Protein AF-A0A9E5VNQ8-F1 (afdb_monomer_lite)

Sequence (161 aa):
MEKELISRLNAPLKDQRLEALKSLKKLVDKGNIVLPPPKGFTNNHVHTKYSFSPYSPAMAVWMAVKSGLSTVGIVDHDAINGAEEFIEAGRVMGVPTTIGFEVRTDWSGTALKGRRINNPDQITNAYICAHGLPHTQIAAADAYLKRIRAAREKRNRAMTD

Secondary structure (DSSP, 8-state):
-HHHHHHHTT-SSHHHHHHHHHHHHHHHHTTSS-PPPP-S-EEEEE--TTTT-S--HHHHHHHHHHTT-SEEEEEEET--TTHHHHHHHHHHHT--EEEEEEEEEE-TTSTTTT---S-SS-SSEEEEEEES--GGGHHHHHHHHHHHHHHHHHHHHHTT-

pLDDT: mean 96.93, std 2.41, range [80.94, 98.88]

Foldseek 3Di:
DLVVLLVQCLPPDLVSNLVSLLVVLVCVVVVVDPADAAPAAAAQEDEAPQADDSGQLLSQLVVCRNVNHQEYHYAHELDQVRVVSNCSSCVSNVHHYKYWYKYKDAQCVDPQNPHDDPDPPDGRIDIDIDIRDPPVCSVVSRVVSVVVVVVVVVVVVVVVD

Structure (mmCIF, N/CA/C/O backbone):
data_AF-A0A9E5VNQ8-F1
#
_entry.id   AF-A0A9E5VNQ8-F1
#
loop_
_atom_site.group_PDB
_atom_site.id
_atom_site.type_symbol
_atom_site.label_atom_id
_atom_site.label_alt_id
_atom_site.label_comp_id
_atom_site.label_asym_id
_atom_site.label_entity_id
_atom_site.label_seq_id
_atom_site.pdbx_PDB_ins_code
_atom_site.Cartn_x
_atom_site.Cartn_y
_atom_site.Cartn_z
_atom_site.occupancy
_atom_site.B_iso_or_equiv
_atom_site.auth_seq_id
_atom_site.auth_comp_id
_atom_site.auth_asym_id
_atom_site.auth_atom_id
_atom_site.pdbx_PDB_model_num
ATOM 1 N N . MET A 1 1 ? -2.831 -4.168 26.724 1.00 84.44 1 MET A N 1
ATOM 2 C CA . MET A 1 1 ? -3.926 -4.309 25.743 1.00 84.44 1 MET A CA 1
ATOM 3 C C . MET A 1 1 ? -3.687 -3.485 24.475 1.00 84.44 1 MET A C 1
ATOM 5 O O . MET A 1 1 ? -3.438 -4.095 23.451 1.00 84.44 1 MET A O 1
ATOM 9 N N . GLU A 1 2 ? -3.674 -2.143 24.496 1.00 92.31 2 GLU A N 1
ATOM 10 C CA . GLU A 1 2 ? -3.474 -1.341 23.261 1.00 92.31 2 GLU A CA 1
ATOM 11 C C . GLU A 1 2 ? -2.154 -1.653 22.531 1.00 92.31 2 GLU A C 1
ATOM 13 O O . GLU A 1 2 ? -2.173 -1.993 21.353 1.00 92.31 2 GLU A O 1
ATOM 18 N N . LYS A 1 3 ? -1.010 -1.604 23.231 1.00 94.38 3 LYS A N 1
ATOM 19 C CA . LYS A 1 3 ? 0.312 -1.886 22.633 1.00 94.38 3 LYS A CA 1
ATOM 20 C C . LYS A 1 3 ? 0.386 -3.259 21.953 1.00 94.38 3 LYS A C 1
ATOM 22 O O . LYS A 1 3 ? 1.021 -3.402 20.914 1.00 94.38 3 LYS A O 1
ATOM 27 N N . GLU A 1 4 ? -0.279 -4.253 22.532 1.00 96.75 4 GLU A N 1
ATOM 28 C CA . GLU A 1 4 ? -0.352 -5.610 21.990 1.00 96.75 4 GLU A CA 1
ATOM 29 C C . GLU A 1 4 ? -1.195 -5.653 20.710 1.00 96.75 4 GLU A C 1
ATOM 31 O O . GLU A 1 4 ? -0.766 -6.218 19.706 1.00 96.75 4 GLU A O 1
ATOM 36 N N . LEU A 1 5 ? -2.357 -4.991 20.705 1.00 97.94 5 LEU A N 1
ATOM 37 C CA . LEU A 1 5 ? -3.189 -4.862 19.507 1.00 97.94 5 LEU A CA 1
ATOM 38 C C . LEU A 1 5 ? -2.448 -4.133 18.380 1.00 97.94 5 LEU A C 1
ATOM 40 O O . LEU A 1 5 ? -2.490 -4.588 17.241 1.00 97.94 5 LEU A O 1
ATOM 44 N N . ILE A 1 6 ? -1.716 -3.059 18.695 1.00 98.06 6 ILE A N 1
ATOM 45 C CA . ILE A 1 6 ? -0.888 -2.338 17.716 1.00 98.06 6 ILE A CA 1
ATOM 46 C C . ILE A 1 6 ? 0.200 -3.255 17.149 1.00 98.06 6 ILE A C 1
ATOM 48 O O . ILE A 1 6 ? 0.377 -3.308 15.938 1.00 98.06 6 ILE A O 1
ATOM 52 N N . SER A 1 7 ? 0.901 -4.023 17.989 1.00 97.81 7 SER A N 1
ATOM 53 C CA . SER A 1 7 ? 1.903 -4.989 17.514 1.00 97.81 7 SER A CA 1
ATOM 54 C C . SER A 1 7 ? 1.293 -6.021 16.554 1.00 97.81 7 SER A C 1
ATOM 56 O O . SER A 1 7 ? 1.861 -6.313 15.498 1.00 97.81 7 SER A O 1
ATOM 58 N N . ARG A 1 8 ? 0.080 -6.502 16.854 1.00 98.38 8 ARG A N 1
ATOM 59 C CA . ARG A 1 8 ? -0.658 -7.449 16.006 1.00 98.38 8 ARG A CA 1
ATOM 60 C C . ARG A 1 8 ? -1.119 -6.868 14.669 1.00 98.38 8 ARG A C 1
ATOM 62 O O . ARG A 1 8 ? -1.406 -7.649 13.763 1.00 98.38 8 ARG A O 1
ATOM 69 N N . LEU A 1 9 ? -1.112 -5.548 14.478 1.00 98.62 9 LEU A N 1
ATOM 70 C CA . LEU A 1 9 ? -1.319 -4.956 13.152 1.00 98.62 9 LEU A CA 1
ATOM 71 C C . LEU A 1 9 ? -0.221 -5.355 12.164 1.00 98.62 9 LEU A C 1
ATOM 73 O O . LEU A 1 9 ? -0.445 -5.271 10.966 1.00 98.62 9 LEU A O 1
ATOM 77 N N . ASN A 1 10 ? 0.933 -5.844 12.620 1.00 98.31 10 ASN A N 1
ATOM 78 C CA . ASN A 1 10 ? 1.989 -6.396 11.770 1.00 98.31 10 ASN A CA 1
ATOM 79 C C . ASN A 1 10 ? 2.060 -7.931 11.791 1.00 98.31 10 ASN A C 1
ATOM 81 O O . ASN A 1 10 ? 3.027 -8.505 11.291 1.00 98.31 10 ASN A O 1
ATOM 85 N N . ALA A 1 11 ? 1.029 -8.609 12.307 1.00 98.19 11 ALA A N 1
ATOM 86 C CA . ALA A 1 11 ? 0.975 -10.067 12.335 1.00 98.19 11 ALA A CA 1
ATOM 87 C C . ALA A 1 11 ? 1.144 -10.691 10.928 1.00 98.19 11 ALA A C 1
ATOM 89 O O . ALA A 1 11 ? 0.810 -10.049 9.919 1.00 98.19 11 ALA A O 1
ATOM 90 N N . PRO A 1 12 ? 1.629 -11.944 10.822 1.00 97.06 12 PRO A N 1
ATOM 91 C CA . PRO A 1 12 ? 1.881 -12.590 9.532 1.00 97.06 12 PRO A CA 1
ATOM 92 C C . PRO A 1 12 ? 0.636 -12.686 8.641 1.00 97.06 12 PRO A C 1
ATOM 94 O O . PRO A 1 12 ? 0.701 -12.381 7.447 1.00 97.06 12 PRO A O 1
ATOM 97 N N . LEU A 1 13 ? -0.522 -13.013 9.223 1.00 98.06 13 LEU A N 1
ATOM 98 C CA . LEU A 1 13 ? -1.765 -13.264 8.487 1.00 98.06 13 LEU A CA 1
ATOM 99 C C . LEU A 1 13 ? -2.645 -12.012 8.380 1.00 98.06 13 LEU A C 1
ATOM 101 O O . LEU A 1 13 ? -2.786 -11.271 9.350 1.00 98.06 13 LEU A O 1
ATOM 105 N N . LYS A 1 14 ? -3.256 -11.794 7.205 1.00 98.19 14 LYS A N 1
ATOM 106 C CA . LYS A 1 14 ? -4.161 -10.658 6.918 1.00 98.19 14 LYS A CA 1
ATOM 107 C C . LYS A 1 14 ? -5.292 -10.561 7.941 1.00 98.19 14 LYS A C 1
ATOM 109 O O . LYS A 1 14 ? -5.492 -9.501 8.528 1.00 98.19 14 LYS A O 1
ATOM 114 N N . ASP A 1 15 ? -5.948 -11.677 8.232 1.00 98.44 15 ASP A N 1
ATOM 115 C CA . ASP A 1 15 ? -7.109 -11.692 9.127 1.00 98.44 15 ASP A CA 1
ATOM 116 C C . ASP A 1 15 ? -6.735 -11.315 10.562 1.00 98.44 15 ASP A C 1
ATOM 118 O O . ASP A 1 15 ? -7.436 -10.541 11.205 1.00 98.44 15 ASP A O 1
ATOM 122 N N . GLN A 1 16 ? -5.571 -11.758 11.048 1.00 98.56 16 GLN A N 1
ATOM 123 C CA . GLN A 1 16 ? -5.080 -11.380 12.377 1.00 98.56 16 GLN A CA 1
ATOM 124 C C . GLN A 1 16 ? -4.856 -9.868 12.501 1.00 98.56 16 GLN A C 1
ATOM 126 O O . GLN A 1 16 ? -5.138 -9.296 13.558 1.00 98.56 16 GLN A O 1
ATOM 131 N N . ARG A 1 17 ? -4.364 -9.229 11.430 1.00 98.69 17 ARG A N 1
ATOM 132 C CA . ARG A 1 17 ? -4.148 -7.778 11.377 1.00 98.69 17 ARG A CA 1
ATOM 133 C C . ARG A 1 17 ? -5.471 -7.020 11.377 1.00 98.69 17 ARG A C 1
ATOM 135 O O . ARG A 1 17 ? -5.633 -6.082 12.153 1.00 98.69 17 ARG A O 1
ATOM 142 N N . LEU A 1 18 ? -6.431 -7.452 10.559 1.00 98.88 18 LEU A N 1
ATOM 143 C CA . LEU A 1 18 ? -7.754 -6.829 10.483 1.00 98.88 18 LEU A CA 1
ATOM 144 C C . LEU A 1 18 ? -8.555 -7.010 11.780 1.00 98.88 18 LEU A C 1
ATOM 146 O O . LEU A 1 18 ? -9.206 -6.067 12.222 1.00 98.88 18 LEU A O 1
ATOM 150 N N . GLU A 1 19 ? -8.467 -8.163 12.446 1.00 98.75 19 GLU A N 1
ATOM 151 C CA . GLU A 1 19 ? -9.107 -8.370 13.754 1.00 98.75 19 GLU A CA 1
ATOM 152 C C . GLU A 1 19 ? -8.493 -7.496 14.856 1.00 98.75 19 GLU A C 1
ATOM 154 O O . GLU A 1 19 ? -9.212 -6.934 15.692 1.00 98.75 19 GLU A O 1
ATOM 159 N N . ALA A 1 20 ? -7.170 -7.311 14.840 1.00 98.75 20 ALA A N 1
ATOM 160 C CA . ALA A 1 20 ? -6.510 -6.370 15.739 1.00 98.75 20 ALA A CA 1
ATOM 161 C C . ALA A 1 20 ? -6.959 -4.922 15.470 1.00 98.75 20 ALA A C 1
ATOM 163 O O . ALA A 1 20 ? -7.277 -4.196 16.414 1.00 98.75 20 ALA A O 1
ATOM 164 N N . LEU A 1 21 ? -7.080 -4.528 14.198 1.00 98.81 21 LEU A N 1
ATOM 165 C CA . LEU A 1 21 ? -7.554 -3.200 13.802 1.00 98.81 21 LEU A CA 1
ATOM 166 C C . LEU A 1 21 ? -9.005 -2.950 14.232 1.00 98.81 21 LEU A C 1
ATOM 168 O O . LEU A 1 21 ? -9.300 -1.915 14.824 1.00 98.81 21 LEU A O 1
ATOM 172 N N . LYS A 1 22 ? -9.907 -3.917 14.022 1.00 98.88 22 LYS A N 1
ATOM 173 C CA . LYS A 1 22 ? -11.297 -3.846 14.508 1.00 98.88 22 LYS A CA 1
ATOM 174 C C . LYS A 1 22 ? -11.356 -3.723 16.031 1.00 98.88 22 LYS A C 1
ATOM 176 O O . LYS A 1 22 ? -12.191 -2.993 16.562 1.00 98.88 22 LYS A O 1
ATOM 181 N N . SER A 1 23 ? -10.469 -4.414 16.746 1.00 98.69 23 SER A N 1
ATOM 182 C CA . SER A 1 23 ? -10.374 -4.316 18.206 1.00 98.69 23 SER A CA 1
ATOM 183 C C . SER A 1 23 ? -9.903 -2.930 18.656 1.00 98.69 23 SER A C 1
ATOM 185 O O . SER A 1 23 ? -10.473 -2.377 19.594 1.00 98.69 23 SER A O 1
ATOM 187 N N . LEU A 1 24 ? -8.937 -2.325 17.955 1.00 98.69 24 LEU A N 1
ATOM 188 C CA . LEU A 1 24 ? -8.533 -0.932 18.184 1.00 98.69 24 LEU A CA 1
ATOM 189 C C . LEU A 1 24 ? -9.675 0.042 17.892 1.00 98.69 24 LEU A C 1
ATOM 191 O O . LEU A 1 24 ? -9.947 0.914 18.712 1.00 98.69 24 LEU A O 1
ATOM 195 N N . LYS A 1 25 ? -10.404 -0.145 16.786 1.00 98.62 25 LYS A N 1
ATOM 196 C CA . LYS A 1 25 ? -11.577 0.672 16.452 1.00 98.62 25 LYS A CA 1
ATOM 197 C C . LYS A 1 25 ? -12.639 0.636 17.554 1.00 98.62 25 LYS A C 1
ATOM 199 O O . LYS A 1 25 ? -13.144 1.683 17.933 1.00 98.62 25 LYS A O 1
ATOM 204 N N . LYS A 1 26 ? -12.911 -0.530 18.155 1.00 98.50 26 LYS A N 1
ATOM 205 C CA . LYS A 1 26 ? -13.820 -0.635 19.315 1.00 98.50 26 LYS A CA 1
ATOM 206 C C . LYS A 1 26 ? -13.338 0.168 20.527 1.00 98.50 26 LYS A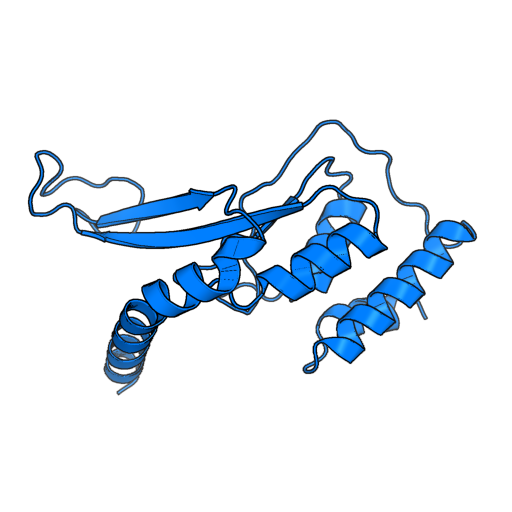 C 1
ATOM 208 O O . LYS A 1 26 ? -14.165 0.680 21.273 1.00 98.50 26 LYS A O 1
ATOM 213 N N . LEU A 1 27 ? -12.026 0.247 20.760 1.00 98.25 27 LEU A N 1
ATOM 214 C CA . LEU A 1 27 ? -11.466 1.063 21.843 1.00 98.25 27 LEU A CA 1
ATOM 215 C C . LEU A 1 27 ? -11.589 2.559 21.539 1.00 98.25 27 LEU A C 1
ATOM 217 O O . LEU A 1 27 ? -11.912 3.324 22.441 1.00 98.25 27 LEU A O 1
ATOM 221 N N . VAL A 1 28 ? -11.391 2.958 20.281 1.00 97.94 28 VAL A N 1
ATOM 222 C CA . VAL A 1 28 ? -11.651 4.328 19.814 1.00 97.94 28 VAL A CA 1
ATOM 223 C C . VAL A 1 28 ? -13.119 4.700 20.027 1.00 97.94 28 VAL A C 1
ATOM 225 O O . VAL A 1 28 ? -13.406 5.721 20.639 1.00 97.94 28 VAL A O 1
ATOM 228 N N . ASP A 1 29 ? -14.046 3.842 19.600 1.00 97.69 29 ASP A N 1
ATOM 229 C CA . ASP A 1 29 ? -15.491 4.112 19.671 1.00 97.69 29 ASP A CA 1
ATOM 230 C C . ASP A 1 29 ? -16.013 4.221 21.106 1.00 97.69 29 ASP A C 1
ATOM 232 O O . ASP A 1 29 ? -16.975 4.936 21.370 1.00 97.69 29 ASP A O 1
ATOM 236 N N . LYS A 1 30 ? -15.358 3.538 22.050 1.00 97.69 30 LYS A N 1
ATOM 237 C CA . LYS A 1 30 ? -15.648 3.644 23.487 1.00 97.69 30 LYS A CA 1
ATOM 238 C C . LYS A 1 30 ? -14.976 4.846 24.163 1.00 97.69 30 LYS A C 1
ATOM 240 O O . LYS A 1 30 ? -15.199 5.064 25.348 1.00 97.69 30 LYS A O 1
ATOM 245 N N . GLY A 1 31 ? -14.143 5.600 23.444 1.00 96.94 31 GLY A N 1
ATOM 246 C CA . GLY A 1 31 ? -13.364 6.712 23.994 1.00 96.94 31 GLY A CA 1
ATOM 247 C C . GLY A 1 31 ? -12.124 6.287 24.787 1.00 96.94 31 GLY A C 1
ATOM 248 O O . GLY A 1 31 ? -11.461 7.130 25.383 1.00 96.94 31 GLY A O 1
ATOM 249 N N . ASN A 1 32 ? -11.768 4.997 24.785 1.00 97.50 32 ASN A N 1
ATOM 250 C CA . ASN A 1 32 ? -10.572 4.488 25.463 1.00 97.50 32 ASN A CA 1
ATOM 251 C C . ASN A 1 32 ? -9.280 4.886 24.734 1.00 97.50 32 ASN A C 1
ATOM 253 O O . ASN A 1 32 ? -8.223 4.938 25.357 1.00 97.50 32 ASN A O 1
ATOM 257 N N . ILE A 1 33 ? -9.360 5.130 23.423 1.00 97.31 33 ILE A N 1
ATOM 258 C CA . ILE A 1 33 ? -8.277 5.702 22.619 1.00 97.31 33 ILE A CA 1
ATOM 259 C C . ILE A 1 33 ? -8.809 6.968 21.959 1.00 97.31 33 ILE A C 1
ATOM 261 O O . ILE A 1 33 ? -9.755 6.913 21.176 1.00 97.31 33 ILE A O 1
ATOM 265 N N . VAL A 1 34 ? -8.171 8.100 22.240 1.00 96.88 34 VAL A N 1
ATOM 266 C CA . VAL A 1 34 ? -8.510 9.376 21.608 1.00 96.88 34 VAL A CA 1
ATOM 267 C C . VAL A 1 34 ? -7.608 9.577 20.395 1.00 96.88 34 VAL A C 1
ATOM 269 O O . VAL A 1 34 ? -6.389 9.692 20.526 1.00 96.88 34 VAL A O 1
ATOM 272 N N . LEU A 1 35 ? -8.209 9.604 19.207 1.00 96.50 35 LEU A N 1
ATOM 273 C CA . LEU A 1 35 ? -7.522 9.937 17.961 1.00 96.50 35 LEU A CA 1
ATOM 274 C C . LEU A 1 35 ? -7.636 11.442 17.685 1.00 96.50 35 LEU A C 1
ATOM 276 O O . LEU A 1 35 ? -8.655 12.047 18.026 1.00 96.50 35 LEU A O 1
ATOM 280 N N . PRO A 1 36 ? -6.620 12.069 17.066 1.00 95.62 36 PRO A N 1
ATOM 281 C CA . PRO A 1 36 ? -6.739 13.459 16.652 1.00 95.62 36 PRO A CA 1
ATOM 282 C C . PRO A 1 36 ? -7.810 13.605 15.557 1.00 95.62 36 PRO A C 1
ATOM 284 O O . PRO A 1 36 ? -7.968 12.702 14.732 1.00 95.62 36 PRO A O 1
ATOM 287 N N . PRO A 1 37 ? -8.514 14.748 15.491 1.00 92.88 37 PRO A N 1
ATOM 288 C CA . PRO A 1 37 ? -9.403 15.025 14.371 1.00 92.88 37 PRO A CA 1
ATOM 289 C C . PRO A 1 37 ? -8.601 15.145 13.059 1.00 92.88 37 PRO A C 1
ATOM 291 O O . PRO A 1 37 ? -7.431 15.550 13.101 1.00 92.88 37 PRO A O 1
ATOM 294 N N . PRO A 1 38 ? -9.205 14.846 11.892 1.00 91.44 38 PRO A N 1
ATOM 295 C CA . PRO A 1 38 ? -8.576 15.087 10.597 1.00 91.44 38 PRO A CA 1
ATOM 296 C C . PRO A 1 38 ? -8.180 16.560 10.438 1.00 91.44 38 PRO A C 1
ATOM 298 O O . PRO A 1 38 ? -9.000 17.454 10.635 1.00 91.44 38 PRO A O 1
ATOM 301 N N . LYS A 1 39 ? -6.917 16.819 10.081 1.00 90.06 39 LYS A N 1
ATOM 302 C CA . LYS A 1 39 ? -6.350 18.183 10.001 1.00 90.06 39 LYS A CA 1
ATOM 303 C C . LYS A 1 39 ? -6.260 18.751 8.576 1.00 90.06 39 LYS A C 1
ATOM 305 O O . LYS A 1 39 ? -5.568 19.738 8.360 1.00 90.06 39 LYS A O 1
ATOM 310 N N . GLY A 1 40 ? -6.877 18.104 7.587 1.00 91.12 40 GLY A N 1
ATOM 311 C CA . GLY A 1 40 ? -6.767 18.470 6.166 1.00 91.12 40 GLY A CA 1
ATOM 312 C C . GLY A 1 40 ? -5.490 17.981 5.464 1.00 91.12 40 GLY A C 1
ATOM 313 O O . GLY A 1 40 ? -5.389 18.080 4.244 1.00 91.12 40 GLY A O 1
ATOM 314 N N . PHE A 1 41 ? -4.526 17.408 6.193 1.00 93.50 41 PHE A N 1
ATOM 315 C CA . PHE A 1 41 ? -3.334 16.804 5.591 1.00 93.50 41 PHE A CA 1
ATOM 316 C C . PHE A 1 41 ? -3.662 15.467 4.928 1.00 93.50 41 PHE A C 1
ATOM 318 O O . PHE A 1 41 ? -4.427 14.666 5.468 1.00 93.50 41 PHE A O 1
ATOM 325 N N . THR A 1 42 ? -3.038 15.198 3.785 1.00 95.50 42 THR A N 1
ATOM 326 C CA . THR A 1 42 ? -3.177 13.938 3.048 1.00 95.50 42 THR A CA 1
ATOM 327 C C . THR A 1 42 ? -1.805 13.314 2.831 1.00 95.50 42 THR A C 1
ATOM 329 O O . THR A 1 42 ? -0.812 14.023 2.669 1.00 95.50 42 THR A O 1
ATOM 332 N N . ASN A 1 43 ? -1.736 11.983 2.844 1.00 96.75 43 ASN A N 1
ATOM 333 C CA . ASN A 1 43 ? -0.558 11.267 2.365 1.00 96.75 43 ASN A CA 1
ATOM 334 C C . ASN A 1 43 ? -0.992 10.087 1.502 1.00 96.75 43 ASN A C 1
ATOM 336 O O . ASN A 1 43 ? -1.233 8.985 1.991 1.00 96.75 43 ASN A O 1
ATOM 340 N N . ASN A 1 44 ? -1.070 10.337 0.201 1.00 96.31 44 ASN A N 1
ATOM 341 C CA . ASN A 1 44 ? -1.521 9.349 -0.768 1.00 96.31 44 ASN A CA 1
ATOM 342 C C . ASN A 1 44 ? -0.364 8.568 -1.419 1.0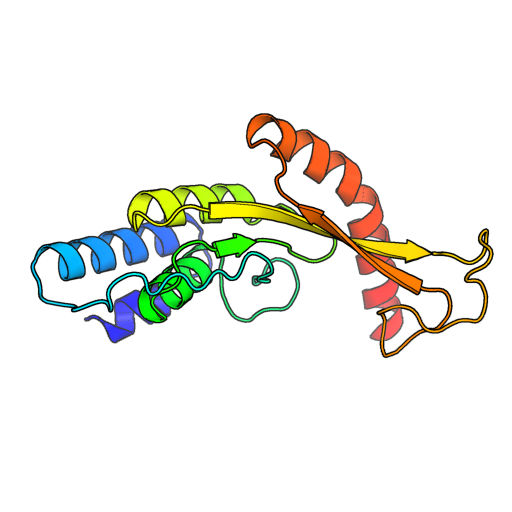0 96.31 44 ASN A C 1
ATOM 344 O O . ASN A 1 44 ? -0.550 7.938 -2.454 1.00 96.31 44 ASN A O 1
ATOM 348 N N . HIS A 1 45 ? 0.829 8.626 -0.819 1.00 97.38 45 HIS A N 1
ATOM 349 C CA . HIS A 1 45 ? 2.011 7.910 -1.277 1.00 97.38 45 HIS A CA 1
ATOM 350 C C . HIS A 1 45 ? 2.689 7.214 -0.088 1.00 97.38 45 HIS A C 1
ATOM 352 O O . HIS A 1 45 ? 3.702 7.681 0.433 1.00 97.38 45 HIS A O 1
ATOM 358 N N . VAL A 1 46 ? 2.115 6.101 0.377 1.00 97.88 46 VAL A N 1
ATOM 359 C CA . VAL A 1 46 ? 2.719 5.255 1.414 1.00 97.88 46 VAL A CA 1
ATOM 360 C C . VAL A 1 46 ? 3.049 3.864 0.891 1.00 97.88 46 VAL A C 1
ATOM 362 O O . VAL A 1 46 ? 2.316 3.276 0.096 1.00 97.88 46 VAL A O 1
ATOM 365 N N . HIS A 1 47 ? 4.143 3.313 1.405 1.00 98.38 47 HIS A N 1
ATOM 366 C CA . HIS A 1 47 ? 4.571 1.948 1.131 1.00 98.38 47 HIS A CA 1
ATOM 367 C C . HIS A 1 47 ? 4.287 1.039 2.327 1.00 98.38 47 HIS A C 1
ATOM 369 O O . HIS A 1 47 ? 4.286 1.465 3.489 1.00 98.38 47 HIS A O 1
ATOM 375 N N . THR A 1 48 ? 4.108 -0.243 2.040 1.00 98.62 48 THR A N 1
ATOM 376 C CA . THR A 1 48 ? 3.903 -1.310 3.016 1.00 98.62 48 THR A CA 1
ATOM 377 C C . THR A 1 48 ? 4.973 -2.395 2.868 1.00 98.62 48 THR A C 1
ATOM 379 O O . THR A 1 48 ? 5.896 -2.308 2.050 1.00 98.62 48 THR A O 1
ATOM 382 N N . LYS A 1 49 ? 4.853 -3.455 3.668 1.00 97.50 49 LYS A N 1
ATOM 383 C CA . LYS A 1 49 ? 5.700 -4.649 3.600 1.00 97.50 49 LYS A CA 1
ATOM 384 C C . LYS A 1 49 ? 5.645 -5.379 2.259 1.00 97.50 49 LYS A C 1
ATOM 386 O O . LYS A 1 49 ? 6.499 -6.219 2.000 1.00 97.50 49 LYS A O 1
ATOM 391 N N . TYR A 1 50 ? 4.655 -5.084 1.414 1.00 96.94 50 TYR A N 1
ATOM 392 C CA . TYR A 1 50 ? 4.596 -5.626 0.058 1.00 96.94 50 TYR A CA 1
ATOM 393 C C . TYR A 1 50 ? 5.649 -5.006 -0.878 1.00 96.94 50 TYR A C 1
ATOM 395 O O . TYR A 1 50 ? 5.850 -5.520 -1.978 1.00 96.94 50 TYR A O 1
ATOM 403 N N . SER A 1 51 ? 6.381 -3.976 -0.433 1.00 95.81 51 SER A N 1
ATOM 404 C CA . SER A 1 51 ? 7.566 -3.456 -1.121 1.00 95.81 51 SER A CA 1
ATOM 405 C C . SER A 1 51 ? 8.821 -3.408 -0.241 1.00 95.81 51 SER A C 1
ATOM 407 O O . SER A 1 51 ? 9.766 -4.149 -0.525 1.00 95.81 51 SER A O 1
ATOM 409 N N . PHE A 1 52 ? 8.854 -2.549 0.786 1.00 94.31 52 PHE A N 1
ATOM 410 C CA . PHE A 1 52 ? 10.019 -2.379 1.676 1.00 94.31 52 PHE A CA 1
ATOM 411 C C . PHE A 1 52 ? 9.716 -1.816 3.074 1.00 94.31 52 PHE A C 1
ATOM 413 O O . PHE A 1 52 ? 10.606 -1.774 3.921 1.00 94.31 52 PHE A O 1
ATOM 420 N N . SER A 1 53 ? 8.497 -1.344 3.334 1.00 96.38 53 SER A N 1
ATOM 421 C CA . SER A 1 53 ? 8.164 -0.695 4.605 1.00 96.38 53 SER A CA 1
ATOM 422 C C . SER A 1 53 ? 7.946 -1.724 5.726 1.00 96.38 53 SER A C 1
ATOM 424 O O . SER A 1 53 ? 7.461 -2.826 5.466 1.00 96.38 53 SER A O 1
ATOM 426 N N . PRO A 1 54 ? 8.241 -1.385 6.996 1.00 96.19 54 PRO A N 1
ATOM 427 C CA . PRO A 1 54 ? 7.987 -2.277 8.129 1.00 96.19 54 PRO A CA 1
ATOM 428 C C . PRO A 1 54 ? 6.493 -2.413 8.471 1.00 96.19 54 PRO A C 1
ATOM 430 O O . PRO A 1 54 ? 6.129 -3.211 9.336 1.00 96.19 54 PRO A O 1
ATOM 433 N N . TYR A 1 55 ? 5.616 -1.619 7.852 1.00 98.12 55 TYR A N 1
ATOM 434 C CA . TYR A 1 55 ? 4.184 -1.633 8.131 1.00 98.12 55 TYR A CA 1
ATOM 435 C C . TYR A 1 55 ? 3.428 -2.520 7.148 1.00 98.12 55 TYR A C 1
ATOM 437 O O . TYR A 1 55 ? 3.603 -2.442 5.937 1.00 98.12 55 TYR A O 1
ATOM 445 N N . SER A 1 56 ? 2.528 -3.345 7.667 1.00 98.75 56 SER A N 1
ATOM 446 C CA . SER A 1 56 ? 1.443 -3.927 6.886 1.00 98.75 56 SER A CA 1
ATOM 447 C C . SER A 1 56 ? 0.474 -2.840 6.390 1.00 98.75 56 SER A C 1
ATOM 449 O O . SER A 1 56 ? 0.477 -1.725 6.924 1.00 98.75 56 SER A O 1
ATOM 451 N N . PRO A 1 57 ? -0.414 -3.160 5.435 1.00 98.81 57 PRO A N 1
ATOM 452 C CA . PRO A 1 57 ? -1.499 -2.260 5.057 1.00 98.81 57 PRO A CA 1
ATOM 453 C C . PRO A 1 57 ? -2.365 -1.801 6.244 1.00 98.81 57 PRO A C 1
ATOM 455 O O . PRO A 1 57 ? -2.596 -0.602 6.397 1.00 98.81 57 PRO A O 1
ATOM 458 N N . ALA A 1 58 ? -2.780 -2.710 7.138 1.00 98.81 58 ALA A N 1
ATOM 459 C CA . ALA A 1 58 ? -3.568 -2.343 8.319 1.00 98.81 58 ALA A CA 1
ATOM 460 C C . ALA A 1 58 ? -2.807 -1.418 9.290 1.00 98.81 58 ALA A C 1
ATOM 462 O O . ALA A 1 58 ? -3.377 -0.459 9.813 1.00 98.81 58 ALA A O 1
ATOM 463 N N . MET A 1 59 ? -1.513 -1.675 9.509 1.00 98.69 59 MET A N 1
ATOM 464 C CA . MET A 1 59 ? -0.655 -0.830 10.345 1.00 98.69 59 MET A CA 1
ATOM 465 C C . MET A 1 59 ? -0.470 0.557 9.721 1.00 98.69 59 MET A C 1
ATOM 467 O O . MET A 1 59 ? -0.548 1.558 10.428 1.00 98.69 59 MET A O 1
ATOM 471 N N . ALA A 1 60 ? -0.283 0.640 8.401 1.00 98.69 60 ALA A N 1
ATOM 472 C CA . ALA A 1 60 ? -0.146 1.911 7.694 1.00 98.69 60 ALA A CA 1
ATOM 473 C C . ALA A 1 60 ? -1.404 2.786 7.836 1.00 98.69 60 ALA A C 1
ATOM 475 O O . ALA A 1 60 ? -1.289 3.971 8.152 1.00 98.69 60 ALA A O 1
ATOM 476 N N . VAL A 1 61 ? -2.601 2.203 7.695 1.00 98.81 61 VAL A N 1
ATOM 477 C CA . VAL A 1 61 ? -3.869 2.921 7.914 1.00 98.81 61 VAL A CA 1
ATOM 478 C C . VAL A 1 61 ? -4.017 3.376 9.367 1.00 98.81 61 VAL A C 1
ATOM 480 O O . VAL A 1 61 ? -4.362 4.531 9.614 1.00 98.81 61 VAL A O 1
ATOM 483 N N . TRP A 1 62 ? -3.714 2.511 10.341 1.00 98.62 62 TRP A N 1
ATOM 484 C CA . TRP A 1 62 ? -3.738 2.894 11.756 1.00 98.62 62 TRP A CA 1
ATOM 485 C C . TRP A 1 62 ? -2.825 4.091 12.041 1.00 98.62 62 TRP A C 1
ATOM 487 O O . TRP A 1 62 ? -3.244 5.053 12.685 1.00 98.62 62 TRP A O 1
ATOM 497 N N . MET A 1 63 ? -1.593 4.057 11.529 1.00 98.19 63 MET A N 1
ATOM 498 C CA . MET A 1 63 ? -0.635 5.147 11.701 1.00 98.19 63 MET A CA 1
ATOM 499 C C . MET A 1 63 ? -1.119 6.437 11.033 1.00 98.19 63 MET A C 1
ATOM 501 O O . MET A 1 63 ? -1.013 7.498 11.641 1.00 98.19 63 MET A O 1
ATOM 505 N N . ALA A 1 64 ? -1.719 6.356 9.842 1.00 98.00 64 ALA A N 1
ATOM 506 C CA . ALA A 1 64 ? -2.296 7.511 9.157 1.00 98.00 64 ALA A CA 1
ATOM 507 C C . ALA A 1 64 ? -3.385 8.203 9.990 1.00 98.00 64 ALA A C 1
ATOM 509 O O . ALA A 1 64 ? -3.353 9.422 10.175 1.00 98.00 64 ALA A O 1
ATOM 510 N N . VAL A 1 65 ? -4.309 7.421 10.549 1.00 97.88 65 VAL A N 1
ATOM 511 C CA . VAL A 1 65 ? -5.386 7.943 11.398 1.00 97.88 65 VAL A CA 1
ATOM 512 C C . VAL A 1 65 ? -4.831 8.504 12.706 1.00 97.88 65 VAL A C 1
ATOM 514 O O . VAL A 1 65 ? -5.206 9.601 13.116 1.00 97.88 65 VAL A O 1
ATOM 517 N N . LYS A 1 66 ? -3.871 7.813 13.333 1.00 97.25 66 LYS A N 1
ATOM 518 C CA . LYS A 1 66 ? -3.181 8.303 14.536 1.00 97.25 66 LYS A CA 1
ATOM 519 C C . LYS A 1 66 ? -2.441 9.624 14.290 1.00 97.25 66 LYS A C 1
ATOM 521 O O . LYS A 1 66 ? -2.307 10.428 15.208 1.00 97.25 66 LYS A O 1
ATOM 526 N N . SER A 1 67 ? -1.984 9.862 13.063 1.00 96.69 67 SER A N 1
ATOM 527 C CA . SER A 1 67 ? -1.355 11.114 12.634 1.00 96.69 67 SER A CA 1
ATOM 528 C C . SER A 1 67 ? -2.353 12.218 12.249 1.00 96.69 67 SER A C 1
ATOM 530 O O . SER A 1 67 ? -1.929 13.345 11.999 1.00 96.69 67 SER A O 1
ATOM 532 N N . GLY A 1 68 ? -3.662 11.941 12.225 1.00 97.25 68 GLY A N 1
ATOM 533 C CA . GLY A 1 68 ? -4.698 12.915 11.861 1.00 97.25 68 GLY A CA 1
ATOM 534 C C . GLY A 1 68 ? -4.779 13.201 10.359 1.00 97.25 68 GLY A C 1
ATOM 535 O O . GLY A 1 68 ? -5.190 14.299 9.963 1.00 97.25 68 GLY A O 1
ATOM 536 N N . LEU A 1 69 ? -4.360 12.246 9.519 1.00 97.94 69 LEU A N 1
ATOM 537 C CA . LEU A 1 69 ? -4.511 12.355 8.070 1.00 97.94 69 LEU A CA 1
ATOM 538 C C . LEU A 1 69 ? -5.984 12.260 7.668 1.00 97.94 69 LEU A C 1
ATOM 540 O O . LEU A 1 69 ? -6.752 11.474 8.217 1.00 97.94 69 LEU A O 1
ATOM 544 N N . SER A 1 70 ? -6.359 13.063 6.676 1.00 97.25 70 SER A N 1
ATOM 545 C CA . SER A 1 70 ? -7.711 13.089 6.107 1.00 97.25 70 SER A CA 1
ATOM 546 C C . SER A 1 70 ? -7.901 12.026 5.029 1.00 97.25 70 SER A C 1
ATOM 548 O O . SER A 1 70 ? -9.014 11.555 4.840 1.00 97.25 70 SER A O 1
ATOM 550 N N . THR A 1 71 ? -6.822 11.632 4.345 1.00 97.44 71 THR A N 1
ATOM 551 C CA . THR A 1 71 ? -6.789 10.507 3.399 1.00 97.44 71 THR A CA 1
ATOM 552 C C . THR A 1 71 ? -5.417 9.839 3.430 1.00 97.44 71 THR A C 1
ATOM 554 O O . THR A 1 71 ? -4.412 10.482 3.767 1.00 97.44 71 THR A O 1
ATOM 557 N N . VAL A 1 72 ? -5.365 8.562 3.047 1.00 98.31 72 VAL A N 1
ATOM 558 C CA . VAL A 1 72 ? -4.109 7.814 2.912 1.00 98.31 72 VAL A CA 1
ATOM 559 C C . VAL A 1 72 ? -4.120 6.909 1.677 1.00 98.31 72 VAL A C 1
ATOM 561 O O . VAL A 1 72 ? -5.156 6.349 1.335 1.00 98.31 72 VAL A O 1
ATOM 564 N N . GLY A 1 73 ? -2.982 6.746 1.002 1.00 98.38 73 GLY A N 1
ATOM 565 C CA . GLY A 1 73 ? -2.898 6.022 -0.271 1.00 98.38 73 GLY A CA 1
ATOM 566 C C . GLY A 1 73 ? -1.726 5.059 -0.354 1.00 98.38 73 GLY A C 1
ATOM 567 O O . GLY A 1 73 ? -0.587 5.466 -0.145 1.00 98.38 73 GLY A O 1
ATOM 568 N N . ILE A 1 74 ? -2.002 3.793 -0.669 1.00 98.69 74 ILE A N 1
ATOM 569 C CA . ILE A 1 74 ? -0.987 2.740 -0.828 1.00 98.69 74 ILE A CA 1
ATOM 570 C C . ILE A 1 74 ? -0.418 2.732 -2.250 1.00 98.69 74 ILE A C 1
ATOM 572 O O . ILE A 1 74 ? -1.181 2.714 -3.216 1.00 98.69 74 ILE A O 1
ATOM 576 N N . VAL A 1 75 ? 0.912 2.722 -2.372 1.00 98.25 75 VAL A N 1
ATOM 577 C CA . VAL A 1 75 ? 1.659 2.742 -3.646 1.00 98.25 75 VAL A CA 1
ATOM 578 C C . VAL A 1 75 ? 2.939 1.905 -3.560 1.00 98.25 75 VAL A C 1
ATOM 580 O O . VAL A 1 75 ? 4.058 2.380 -3.716 1.00 98.25 75 VAL A O 1
ATOM 583 N N . ASP A 1 76 ? 2.796 0.616 -3.270 1.00 98.50 76 ASP A N 1
ATOM 584 C CA . ASP A 1 76 ? 3.945 -0.287 -3.188 1.00 98.50 76 ASP A CA 1
ATOM 585 C C . ASP A 1 76 ? 4.732 -0.380 -4.512 1.00 98.50 76 ASP A C 1
ATOM 587 O O . ASP A 1 76 ? 4.162 -0.333 -5.606 1.00 98.50 76 ASP A O 1
ATOM 591 N N . HIS A 1 77 ? 6.058 -0.540 -4.412 1.00 97.31 77 HIS A N 1
ATOM 592 C CA . HIS A 1 77 ? 6.909 -0.740 -5.585 1.00 97.31 77 HIS A CA 1
ATOM 593 C C . HIS A 1 77 ? 6.581 -2.045 -6.308 1.00 97.31 77 HIS A C 1
ATOM 595 O O . HIS A 1 77 ? 6.711 -3.133 -5.739 1.00 97.31 77 HIS A O 1
ATOM 601 N N . ASP A 1 78 ? 6.228 -1.924 -7.586 1.00 97.00 78 ASP A N 1
ATOM 602 C CA . ASP A 1 78 ? 5.933 -3.019 -8.508 1.00 97.00 78 ASP A CA 1
ATOM 603 C C . ASP A 1 78 ? 4.858 -4.004 -7.985 1.00 97.00 78 ASP A C 1
ATOM 605 O O . ASP A 1 78 ? 4.758 -5.143 -8.452 1.00 97.00 78 ASP A O 1
ATOM 609 N N . ALA A 1 79 ? 4.042 -3.605 -7.003 1.00 97.50 79 ALA A N 1
ATOM 610 C CA . ALA A 1 79 ? 3.102 -4.487 -6.314 1.00 97.50 79 ALA A CA 1
ATOM 611 C C . ALA A 1 79 ? 1.785 -3.782 -5.966 1.00 97.50 79 ALA A C 1
ATOM 613 O O . ALA A 1 79 ? 1.754 -2.592 -5.680 1.00 97.50 79 ALA A O 1
ATOM 614 N N . ILE A 1 80 ? 0.695 -4.557 -5.955 1.00 98.25 80 ILE A N 1
ATOM 615 C CA . ILE A 1 80 ? -0.653 -4.105 -5.556 1.00 98.25 80 ILE A CA 1
ATOM 616 C C . ILE A 1 80 ? -1.292 -5.060 -4.528 1.00 98.25 80 ILE A C 1
ATOM 618 O O . ILE A 1 80 ? -2.443 -4.911 -4.132 1.00 98.25 80 ILE A O 1
ATOM 622 N N . ASN A 1 81 ? -0.535 -6.053 -4.054 1.00 96.62 81 ASN A N 1
ATOM 623 C CA . ASN A 1 81 ? -1.019 -7.163 -3.229 1.00 96.62 81 ASN A CA 1
ATOM 624 C C . ASN A 1 81 ? -1.572 -6.720 -1.861 1.00 96.62 81 ASN A C 1
ATOM 626 O O . ASN A 1 81 ? -2.358 -7.444 -1.254 1.00 96.62 81 ASN A O 1
ATOM 630 N N . GLY A 1 82 ? -1.184 -5.535 -1.380 1.00 98.12 82 GLY A N 1
ATOM 631 C CA . GLY A 1 82 ? -1.708 -4.942 -0.149 1.00 98.12 82 GLY A CA 1
ATOM 632 C C . GLY A 1 82 ? -3.043 -4.207 -0.304 1.00 98.12 82 GLY A C 1
ATOM 633 O O . GLY A 1 82 ? -3.644 -3.859 0.711 1.00 98.12 82 GLY A O 1
ATOM 634 N N . ALA A 1 83 ? -3.521 -3.973 -1.532 1.00 98.44 83 ALA A N 1
ATOM 635 C CA . ALA A 1 83 ? -4.640 -3.068 -1.806 1.00 98.44 83 ALA A CA 1
ATOM 636 C C . ALA A 1 83 ? -5.942 -3.477 -1.106 1.00 98.44 83 ALA A C 1
ATOM 638 O O . ALA A 1 83 ? -6.571 -2.645 -0.462 1.00 98.44 83 ALA A O 1
ATOM 639 N N . GLU A 1 84 ? -6.333 -4.752 -1.172 1.00 98.56 84 GLU A N 1
ATOM 640 C CA . GLU A 1 84 ? -7.583 -5.209 -0.547 1.00 98.56 84 GLU A CA 1
ATOM 641 C C . GLU A 1 84 ? -7.581 -5.050 0.976 1.00 98.56 84 GLU A C 1
ATOM 643 O O . GLU A 1 84 ? -8.581 -4.648 1.566 1.00 98.56 84 GLU A O 1
ATOM 648 N N . GLU A 1 85 ? -6.461 -5.373 1.629 1.00 98.81 85 GLU A N 1
ATOM 649 C CA . GLU A 1 85 ? -6.324 -5.164 3.071 1.00 98.81 85 GLU A CA 1
ATOM 650 C C . GLU A 1 85 ? -6.353 -3.673 3.410 1.00 98.81 85 GLU A C 1
ATOM 652 O O . GLU A 1 85 ? -6.976 -3.289 4.394 1.00 98.81 85 GLU A O 1
ATOM 657 N N . PHE A 1 86 ? -5.711 -2.837 2.591 1.00 98.81 86 PHE A N 1
ATOM 658 C CA . PHE A 1 86 ? -5.675 -1.391 2.781 1.00 98.81 86 PHE A CA 1
ATOM 659 C C . PHE A 1 86 ? -7.072 -0.761 2.677 1.00 98.81 86 PHE A C 1
ATOM 661 O O . PHE A 1 86 ? -7.446 0.035 3.536 1.00 98.81 86 PHE A O 1
ATOM 668 N N . ILE A 1 87 ? -7.863 -1.172 1.678 1.00 98.75 87 ILE A N 1
ATOM 669 C CA . ILE A 1 87 ? -9.258 -0.741 1.492 1.00 98.75 87 ILE A CA 1
ATOM 670 C C . ILE A 1 87 ? -10.102 -1.121 2.712 1.00 98.75 87 ILE A C 1
ATOM 672 O O . ILE A 1 87 ? -10.803 -0.279 3.276 1.00 98.75 87 ILE A O 1
ATOM 676 N N . GLU A 1 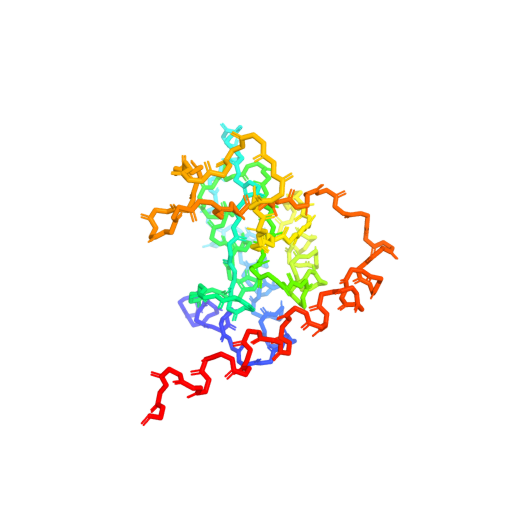88 ? -10.023 -2.381 3.147 1.00 98.88 88 GLU A N 1
ATOM 677 C CA . GLU A 1 88 ? -10.795 -2.856 4.298 1.00 98.88 88 GLU A CA 1
ATOM 678 C C . GLU A 1 88 ? -10.362 -2.159 5.595 1.00 98.88 88 GLU A C 1
ATOM 680 O O . GLU A 1 88 ? -11.204 -1.769 6.403 1.00 98.88 88 GLU A O 1
ATOM 685 N N . ALA A 1 89 ? -9.062 -1.929 5.782 1.00 98.88 89 ALA A N 1
ATOM 686 C CA . ALA A 1 89 ? -8.547 -1.182 6.920 1.00 98.88 89 ALA A CA 1
ATOM 687 C C . ALA A 1 89 ? -9.050 0.271 6.932 1.00 98.88 89 ALA A C 1
ATOM 689 O O . ALA A 1 89 ? -9.464 0.767 7.984 1.00 98.88 89 ALA A O 1
ATOM 690 N N . GLY A 1 90 ? -9.073 0.932 5.769 1.00 98.69 90 GLY A N 1
ATOM 691 C CA . GLY A 1 90 ? -9.656 2.263 5.593 1.00 98.69 90 GLY A CA 1
ATOM 692 C C . GLY A 1 90 ? -11.124 2.305 6.001 1.00 98.69 90 GLY A C 1
ATOM 693 O O . GLY A 1 90 ? -11.525 3.142 6.812 1.00 98.69 90 GLY A O 1
ATOM 694 N N . ARG A 1 91 ? -11.909 1.326 5.530 1.00 98.75 91 ARG A N 1
ATOM 695 C CA . ARG A 1 91 ? -13.325 1.160 5.886 1.00 98.75 91 ARG A CA 1
ATOM 696 C C . ARG A 1 91 ? -13.525 0.954 7.388 1.00 98.75 91 ARG A C 1
ATOM 698 O O . ARG A 1 91 ? -14.408 1.576 7.970 1.00 98.75 91 ARG A O 1
ATOM 705 N N . VAL A 1 92 ? -12.712 0.104 8.020 1.00 98.81 92 VAL A N 1
ATOM 706 C CA . VAL A 1 92 ? -12.773 -0.154 9.471 1.00 98.81 92 VAL A CA 1
ATOM 707 C C . VAL A 1 92 ? -12.502 1.119 10.267 1.00 98.81 92 VAL A C 1
ATOM 709 O O . VAL A 1 92 ? -13.215 1.401 11.229 1.00 98.81 92 VAL A O 1
ATOM 712 N N . MET A 1 93 ? -11.492 1.896 9.877 1.00 98.50 93 MET A N 1
ATOM 713 C CA . MET A 1 93 ? -11.091 3.096 10.614 1.00 98.50 93 MET A CA 1
ATOM 714 C C . MET A 1 93 ? -11.859 4.362 10.220 1.00 98.50 93 MET A C 1
ATOM 716 O O . MET A 1 93 ? -11.725 5.374 10.902 1.00 98.50 93 MET A O 1
ATOM 720 N N . GLY A 1 94 ? -12.675 4.312 9.166 1.00 97.81 94 GLY A N 1
ATOM 721 C CA . GLY A 1 94 ? -13.426 5.466 8.673 1.00 97.81 94 GLY A CA 1
ATOM 722 C C . GLY A 1 94 ? -12.549 6.522 7.995 1.00 97.81 94 GLY A C 1
ATOM 723 O O . GLY A 1 94 ? -12.902 7.697 8.017 1.00 97.81 94 GLY A O 1
ATOM 724 N N . VAL A 1 95 ? -11.413 6.124 7.410 1.00 97.88 95 VAL A N 1
ATOM 725 C CA . VAL A 1 95 ? -10.531 7.020 6.646 1.00 97.88 95 VAL A CA 1
ATOM 726 C C . VAL A 1 95 ? -10.621 6.701 5.151 1.00 97.88 95 VAL A C 1
ATOM 728 O O . VAL A 1 95 ? -10.488 5.535 4.771 1.00 97.88 95 VAL A O 1
ATOM 731 N N . PRO A 1 96 ? -10.839 7.701 4.278 1.00 97.69 96 PRO A N 1
ATOM 732 C CA . PRO A 1 96 ? -10.784 7.502 2.838 1.00 97.69 96 PRO A CA 1
ATOM 733 C C . PRO A 1 96 ? -9.405 7.018 2.389 1.00 97.69 96 PRO A C 1
ATOM 735 O O . PRO A 1 96 ? -8.374 7.606 2.736 1.00 97.69 96 PRO A O 1
ATOM 738 N N . THR A 1 97 ? -9.403 5.964 1.578 1.00 98.38 97 THR A N 1
ATOM 739 C CA . THR A 1 97 ? -8.185 5.367 1.035 1.00 98.38 97 THR A CA 1
ATOM 740 C C . THR A 1 97 ? -8.126 5.468 -0.476 1.00 98.38 97 THR A C 1
ATOM 742 O O . THR A 1 97 ? -9.139 5.281 -1.148 1.00 98.38 97 THR A O 1
ATOM 745 N N . THR A 1 9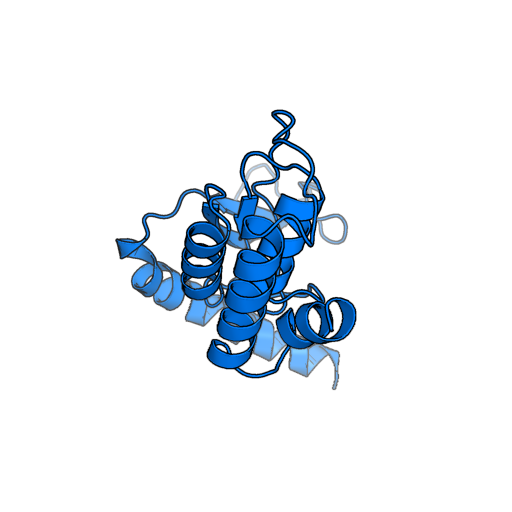8 ? -6.927 5.659 -1.013 1.00 98.31 98 THR A N 1
ATOM 746 C CA . THR A 1 98 ? -6.626 5.438 -2.431 1.00 98.31 98 THR A CA 1
ATOM 747 C C . THR A 1 98 ? -5.686 4.249 -2.596 1.00 98.31 98 THR A C 1
ATOM 749 O O . THR A 1 98 ? -4.954 3.877 -1.677 1.00 98.31 98 THR A O 1
ATOM 752 N N . ILE A 1 99 ? -5.716 3.629 -3.772 1.00 98.69 99 ILE A N 1
ATOM 753 C CA . ILE A 1 99 ? -4.820 2.526 -4.115 1.00 98.69 99 ILE A CA 1
ATOM 754 C C . ILE A 1 99 ? -4.082 2.826 -5.417 1.00 98.69 99 ILE A C 1
ATOM 756 O O . ILE A 1 99 ? -4.579 3.535 -6.299 1.00 98.69 99 ILE A O 1
ATOM 760 N N . GLY A 1 100 ? -2.887 2.271 -5.527 1.00 98.38 100 GLY A N 1
ATOM 761 C CA . GLY A 1 100 ? -2.013 2.425 -6.668 1.00 98.38 100 GLY A CA 1
ATOM 762 C C . GLY A 1 100 ? -0.747 1.602 -6.493 1.00 98.38 100 GLY A C 1
ATOM 763 O O . GLY A 1 100 ? -0.621 0.800 -5.568 1.00 98.38 100 GLY A O 1
ATOM 764 N N . PHE A 1 101 ? 0.192 1.807 -7.399 1.00 98.38 101 PHE A N 1
ATOM 765 C CA . PHE A 1 101 ? 1.503 1.177 -7.359 1.00 98.38 101 PHE A CA 1
ATOM 766 C C . PHE A 1 101 ? 2.532 2.114 -7.980 1.00 98.38 101 PHE A C 1
ATOM 768 O O . PHE A 1 101 ? 2.200 2.961 -8.813 1.00 98.38 101 PHE A O 1
ATOM 775 N N . GLU A 1 102 ? 3.790 1.937 -7.607 1.00 98.19 102 GLU A N 1
ATOM 776 C CA . GLU A 1 102 ? 4.896 2.694 -8.179 1.00 98.19 102 GLU A CA 1
ATOM 777 C C . GLU A 1 102 ? 5.810 1.763 -8.971 1.00 98.19 102 GLU A C 1
ATOM 779 O O . GLU A 1 102 ? 6.317 0.780 -8.438 1.00 98.19 102 GLU A O 1
ATOM 784 N N . VAL A 1 103 ? 6.028 2.058 -10.251 1.00 96.56 103 VAL A N 1
ATOM 785 C CA . VAL A 1 103 ? 6.908 1.260 -11.111 1.00 96.56 103 VAL A CA 1
ATOM 786 C C . VAL A 1 103 ? 8.187 1.999 -11.425 1.00 96.56 103 VAL A C 1
ATOM 788 O O . VAL A 1 103 ? 8.195 3.193 -11.737 1.00 96.56 103 VAL A O 1
ATOM 791 N N . ARG A 1 104 ? 9.287 1.254 -11.431 1.00 94.81 104 ARG A N 1
ATOM 792 C CA . ARG A 1 104 ? 10.525 1.738 -12.030 1.00 94.81 104 ARG A CA 1
ATOM 793 C C . ARG A 1 104 ? 10.424 1.671 -13.555 1.00 94.81 104 ARG A C 1
ATOM 795 O O . ARG A 1 104 ? 10.096 0.636 -14.126 1.00 94.81 104 ARG A O 1
ATOM 802 N N . THR A 1 105 ? 10.789 2.762 -14.215 1.00 95.12 105 THR A N 1
ATOM 803 C CA . THR A 1 105 ? 10.744 2.920 -15.674 1.00 95.12 105 THR A CA 1
ATOM 804 C C . THR A 1 105 ? 12.122 3.264 -16.241 1.00 95.12 105 THR A C 1
ATOM 806 O O . THR A 1 105 ? 12.982 3.819 -15.544 1.00 95.12 105 THR A O 1
ATOM 809 N N . ASP A 1 106 ? 12.346 2.888 -17.500 1.00 95.56 106 ASP A N 1
ATOM 810 C CA . ASP A 1 106 ? 13.529 3.248 -18.284 1.00 95.56 106 ASP A CA 1
ATOM 811 C C . ASP A 1 106 ? 13.171 4.352 -19.284 1.00 95.56 106 ASP A C 1
ATOM 813 O O . ASP A 1 106 ? 12.192 4.238 -20.019 1.00 95.56 106 ASP A O 1
ATOM 817 N N . TRP A 1 107 ? 13.970 5.416 -19.299 1.00 97.50 107 TRP A N 1
ATOM 818 C CA . TRP A 1 107 ? 13.779 6.593 -20.148 1.00 97.50 107 TRP A CA 1
ATOM 819 C C . TRP A 1 107 ? 14.884 6.730 -21.199 1.00 97.50 107 TRP A C 1
ATOM 821 O O . TRP A 1 107 ? 15.026 7.790 -21.815 1.00 97.50 107 TRP A O 1
ATOM 831 N N . SER A 1 108 ? 15.658 5.666 -21.439 1.00 97.50 108 SER A N 1
ATOM 832 C CA . SER A 1 108 ? 16.759 5.651 -22.409 1.00 97.50 108 SER A CA 1
ATOM 833 C C . SER A 1 108 ? 16.318 5.956 -23.845 1.00 97.50 108 SER A C 1
ATOM 835 O O . SER A 1 108 ? 17.104 6.500 -24.619 1.00 97.50 108 SER A O 1
ATOM 837 N N . GLY A 1 109 ? 15.057 5.671 -24.184 1.00 97.19 109 GLY A N 1
ATOM 838 C CA . GLY A 1 109 ? 14.437 5.993 -25.473 1.00 97.19 109 GLY A CA 1
ATOM 839 C C . GLY A 1 109 ? 13.846 7.404 -25.580 1.00 97.19 109 GLY A C 1
ATOM 840 O O . GLY A 1 109 ? 13.120 7.679 -26.528 1.00 97.19 109 GLY A O 1
ATOM 841 N N . THR A 1 110 ? 14.096 8.294 -24.616 1.00 97.12 110 THR A N 1
ATOM 842 C CA . THR A 1 110 ? 13.494 9.640 -24.563 1.00 97.12 110 THR A CA 1
ATOM 843 C C . THR A 1 110 ? 14.554 10.743 -24.524 1.00 97.12 110 THR A C 1
ATOM 845 O O . THR A 1 110 ? 15.734 10.486 -24.280 1.00 97.12 110 THR A O 1
ATOM 848 N N . ALA A 1 111 ? 14.128 12.004 -24.657 1.00 97.69 111 ALA A N 1
ATOM 849 C CA . ALA A 1 111 ? 14.995 13.174 -24.474 1.00 97.69 111 ALA A CA 1
ATOM 850 C C . ALA A 1 111 ? 15.584 13.306 -23.050 1.00 97.69 111 ALA A C 1
ATOM 852 O O . ALA A 1 111 ? 16.480 14.120 -22.824 1.00 97.69 111 ALA A O 1
ATOM 853 N N . LEU A 1 112 ? 15.101 12.514 -22.083 1.00 97.00 112 LEU A N 1
ATOM 854 C CA . LEU A 1 112 ? 15.620 12.478 -20.714 1.00 97.00 112 LEU A CA 1
ATOM 855 C C . LEU A 1 112 ? 16.793 11.499 -20.529 1.00 97.00 112 LEU A C 1
ATOM 857 O O . LEU A 1 112 ? 17.321 11.390 -19.420 1.00 97.00 112 LEU A O 1
ATOM 861 N N . LYS A 1 113 ? 17.240 10.808 -21.587 1.00 98.00 113 LYS A N 1
ATOM 862 C CA . LYS A 1 113 ? 18.422 9.937 -21.540 1.00 98.00 113 LYS A CA 1
ATOM 863 C C . LYS A 1 113 ? 19.638 10.675 -20.964 1.00 98.00 113 LYS A C 1
ATOM 865 O O . LYS A 1 113 ? 19.942 11.802 -21.347 1.00 98.00 113 LYS A O 1
ATOM 870 N N . GLY A 1 114 ? 20.343 10.021 -20.044 1.00 97.50 114 GLY A N 1
ATOM 871 C CA . GLY A 1 114 ? 21.531 10.554 -19.372 1.00 97.50 114 GLY A CA 1
ATOM 872 C C . GLY A 1 114 ? 21.236 11.513 -18.216 1.00 97.50 114 GLY A C 1
ATOM 873 O O . GLY A 1 114 ? 22.167 11.934 -17.535 1.00 97.50 114 GLY A O 1
ATOM 874 N N . ARG A 1 115 ? 19.966 11.850 -17.953 1.00 97.12 115 ARG A N 1
ATOM 875 C CA . ARG A 1 115 ? 19.580 12.782 -16.883 1.00 97.12 115 ARG A CA 1
ATOM 876 C C . ARG A 1 115 ? 19.153 12.051 -15.617 1.00 97.12 115 ARG A C 1
ATOM 878 O O . ARG A 1 115 ? 18.564 10.975 -15.676 1.00 97.12 115 ARG A O 1
ATOM 885 N N . ARG A 1 116 ? 19.398 12.662 -14.458 1.00 96.69 116 ARG A N 1
ATOM 886 C CA . ARG A 1 116 ? 18.755 12.265 -13.199 1.00 96.69 116 ARG A CA 1
ATOM 887 C C . ARG A 1 116 ? 17.326 12.809 -13.179 1.00 96.69 116 ARG A C 1
ATOM 889 O O . ARG A 1 116 ? 17.138 13.990 -13.452 1.00 96.69 116 ARG A O 1
ATOM 896 N N . ILE A 1 117 ? 16.348 11.950 -12.888 1.00 96.12 117 ILE A N 1
ATOM 897 C CA . ILE A 1 117 ? 14.919 12.308 -12.895 1.00 96.12 117 ILE A CA 1
ATOM 898 C C . ILE A 1 117 ? 14.412 12.391 -11.450 1.00 96.12 117 ILE A C 1
ATOM 900 O O . ILE A 1 117 ? 14.502 13.444 -10.833 1.00 96.12 117 ILE A O 1
ATOM 904 N N . ASN A 1 118 ? 13.946 11.280 -10.880 1.00 95.38 118 ASN A N 1
ATOM 905 C CA . ASN A 1 118 ? 13.556 11.181 -9.468 1.00 95.38 118 ASN A CA 1
ATOM 906 C C . ASN A 1 118 ? 14.149 9.945 -8.775 1.00 95.38 118 ASN A C 1
ATOM 908 O O . ASN A 1 118 ? 13.905 9.721 -7.595 1.00 95.38 118 ASN A O 1
ATOM 912 N N . ASN A 1 119 ? 14.947 9.151 -9.496 1.00 93.69 119 ASN A N 1
ATOM 913 C CA . ASN A 1 119 ? 15.747 8.095 -8.904 1.00 93.69 119 ASN A CA 1
ATOM 914 C C . ASN A 1 119 ? 17.091 8.696 -8.420 1.00 93.69 119 ASN A C 1
ATOM 916 O O . ASN A 1 119 ? 17.881 9.180 -9.245 1.00 93.69 119 ASN A O 1
ATOM 920 N N . PRO A 1 120 ? 17.364 8.708 -7.101 1.00 90.19 120 PRO A N 1
ATOM 921 C CA . PRO A 1 120 ? 18.587 9.297 -6.552 1.00 90.19 120 PRO A CA 1
ATOM 922 C C . PRO A 1 120 ? 19.841 8.472 -6.870 1.00 90.19 120 PRO A C 1
ATOM 924 O O . PRO A 1 120 ? 20.936 9.026 -6.944 1.00 90.19 120 PRO A O 1
ATOM 927 N N . ASP A 1 121 ? 19.689 7.189 -7.187 1.00 90.56 121 ASP A N 1
ATOM 928 C CA . ASP A 1 121 ? 20.809 6.263 -7.364 1.00 90.56 121 ASP A CA 1
ATOM 929 C C . ASP A 1 121 ? 21.174 6.065 -8.839 1.00 90.56 121 ASP A C 1
ATOM 931 O O . ASP A 1 121 ? 22.306 5.720 -9.167 1.00 90.56 121 ASP A O 1
ATOM 935 N N . GLN A 1 122 ? 20.230 6.299 -9.758 1.00 92.38 122 GLN A N 1
ATOM 936 C CA . GLN A 1 122 ? 20.396 5.966 -11.176 1.00 92.38 122 GLN A CA 1
ATOM 937 C C . GLN A 1 122 ? 19.931 7.096 -12.097 1.00 92.38 122 GLN A C 1
ATOM 939 O O . GLN A 1 122 ? 18.842 7.647 -11.947 1.00 92.38 122 GLN A O 1
ATOM 944 N N . ILE A 1 123 ? 20.762 7.421 -13.090 1.00 97.00 123 ILE A N 1
ATOM 945 C CA . ILE A 1 123 ? 20.385 8.301 -14.203 1.00 97.00 123 ILE A CA 1
ATOM 946 C C . ILE A 1 123 ? 19.534 7.531 -15.218 1.00 97.00 123 ILE A C 1
ATOM 948 O O . ILE A 1 123 ? 19.595 6.308 -15.276 1.00 97.00 123 ILE A O 1
ATOM 952 N N . THR A 1 124 ? 18.777 8.233 -16.061 1.00 97.44 124 THR A N 1
ATOM 953 C CA . THR A 1 124 ? 17.921 7.660 -17.122 1.00 97.44 124 THR A CA 1
ATOM 954 C C . THR A 1 124 ? 16.744 6.815 -16.607 1.00 97.44 124 THR A C 1
ATOM 956 O O . THR A 1 124 ? 15.935 6.329 -17.390 1.00 97.44 124 THR A O 1
ATOM 959 N N . ASN A 1 125 ? 16.588 6.669 -15.292 1.00 96.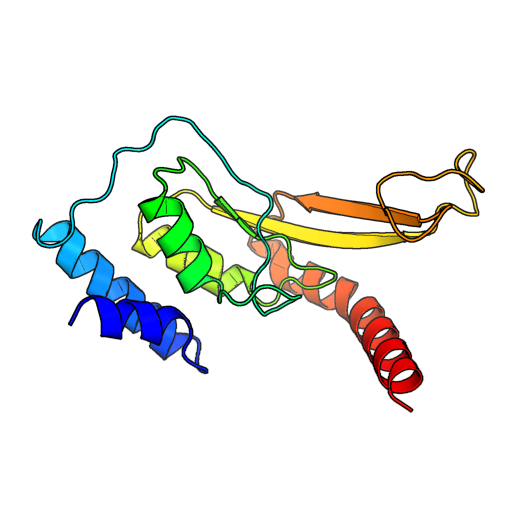69 125 ASN A N 1
ATOM 960 C CA . ASN A 1 125 ? 15.485 5.949 -14.667 1.00 96.69 125 ASN A CA 1
ATOM 961 C C . ASN A 1 125 ? 14.579 6.900 -13.890 1.00 96.69 125 ASN A C 1
ATOM 963 O O . ASN A 1 125 ? 15.045 7.859 -13.271 1.00 96.69 125 ASN A O 1
ATOM 967 N N . ALA A 1 126 ? 13.289 6.572 -13.868 1.00 96.56 126 ALA A N 1
ATOM 968 C CA . ALA A 1 126 ? 12.316 7.247 -13.024 1.00 96.56 126 ALA A CA 1
ATOM 969 C C . ALA A 1 126 ? 11.398 6.242 -12.329 1.00 96.56 126 ALA A C 1
ATOM 971 O O . ALA A 1 126 ? 11.105 5.174 -12.873 1.00 96.56 126 ALA A O 1
ATOM 972 N N . TYR A 1 127 ? 10.918 6.605 -11.150 1.00 96.50 127 TYR A N 1
ATOM 973 C CA . TYR A 1 127 ? 9.775 5.973 -10.511 1.00 96.50 127 TYR A CA 1
ATOM 974 C C . TYR A 1 127 ? 8.504 6.699 -10.939 1.00 96.50 127 TYR A C 1
ATOM 976 O O . TYR A 1 127 ? 8.430 7.924 -10.861 1.00 96.50 127 TYR A O 1
ATOM 984 N N . ILE A 1 128 ? 7.531 5.955 -11.453 1.00 96.50 128 ILE A N 1
ATOM 985 C CA . ILE A 1 128 ? 6.261 6.496 -11.929 1.00 96.50 128 ILE A CA 1
ATOM 986 C C . ILE A 1 128 ? 5.142 5.843 -11.136 1.00 96.50 128 ILE A C 1
ATOM 988 O O . ILE A 1 128 ? 5.014 4.618 -11.109 1.00 96.50 128 ILE A O 1
ATOM 992 N N . CYS A 1 129 ? 4.324 6.678 -10.506 1.00 96.44 129 CYS A N 1
ATOM 993 C CA . CYS A 1 129 ? 3.180 6.237 -9.732 1.00 96.44 129 CYS A CA 1
ATOM 994 C C . CYS A 1 129 ? 1.931 6.147 -10.618 1.00 96.44 129 CYS A C 1
ATOM 996 O O . CYS A 1 129 ? 1.551 7.118 -11.274 1.00 96.44 129 CYS A O 1
ATOM 998 N N . ALA A 1 130 ? 1.280 4.985 -10.610 1.00 95.44 130 ALA A N 1
ATOM 999 C CA . ALA A 1 130 ? -0.082 4.810 -11.092 1.00 95.44 130 ALA A CA 1
ATOM 1000 C C . ALA A 1 130 ? -1.014 4.874 -9.880 1.00 95.44 130 ALA A C 1
ATOM 1002 O O . ALA A 1 130 ? -1.120 3.917 -9.114 1.00 95.44 130 ALA A O 1
ATOM 1003 N N . HIS A 1 131 ? -1.655 6.024 -9.686 1.00 94.50 131 HIS A N 1
ATOM 1004 C CA . HIS A 1 131 ? -2.451 6.320 -8.499 1.00 94.50 131 HIS A CA 1
ATOM 1005 C C . HIS A 1 131 ? -3.940 6.462 -8.829 1.00 94.50 131 HIS A C 1
ATOM 1007 O O . HIS A 1 131 ? -4.298 6.881 -9.928 1.00 94.50 131 HIS A O 1
ATOM 1013 N N . GLY A 1 132 ? -4.811 6.149 -7.866 1.00 95.25 132 GLY A N 1
ATOM 1014 C CA . GLY A 1 132 ? -6.263 6.217 -8.059 1.00 95.25 132 GLY A CA 1
ATOM 1015 C C . GLY A 1 132 ? -6.799 5.057 -8.898 1.00 95.25 132 GLY A C 1
ATOM 1016 O O . GLY A 1 132 ? -7.752 5.228 -9.656 1.00 95.25 132 GLY A O 1
ATOM 1017 N N . LEU A 1 133 ? -6.175 3.882 -8.785 1.00 97.12 133 LEU A N 1
ATOM 1018 C CA . LEU A 1 133 ? -6.600 2.688 -9.504 1.00 97.12 133 LEU A CA 1
ATOM 1019 C C . LEU A 1 133 ? -8.025 2.294 -9.059 1.00 97.12 133 LEU A C 1
ATOM 1021 O O . LEU A 1 133 ? -8.267 2.155 -7.856 1.00 97.12 133 LEU A O 1
ATOM 1025 N N . PRO A 1 134 ? -8.973 2.066 -9.988 1.00 97.62 134 PRO A N 1
ATOM 1026 C CA . PRO A 1 134 ? -10.291 1.563 -9.623 1.00 97.62 134 PRO A CA 1
ATOM 1027 C C . PRO A 1 134 ? -10.179 0.213 -8.908 1.00 97.62 134 PRO A C 1
ATOM 1029 O O . PRO A 1 134 ? -9.424 -0.658 -9.339 1.00 97.62 134 PRO A O 1
ATOM 1032 N N . HIS A 1 135 ? -10.972 -0.006 -7.856 1.00 97.12 135 HIS A N 1
ATOM 1033 C CA . HIS A 1 135 ? -10.926 -1.261 -7.089 1.00 97.12 135 HIS A CA 1
ATOM 1034 C C . HIS A 1 135 ? -11.213 -2.496 -7.967 1.00 97.12 135 HIS A C 1
ATOM 1036 O O . HIS A 1 135 ? -10.683 -3.575 -7.723 1.00 97.12 135 HIS A O 1
ATOM 1042 N N . THR A 1 136 ? -11.988 -2.327 -9.042 1.00 97.88 136 THR A N 1
ATOM 1043 C CA . THR A 1 136 ? -12.283 -3.372 -10.037 1.00 97.88 136 THR A CA 1
ATOM 1044 C C . THR A 1 136 ? -11.078 -3.774 -10.894 1.00 97.88 136 THR A C 1
ATOM 1046 O O . THR A 1 136 ? -11.123 -4.803 -11.559 1.00 97.88 136 THR A O 1
ATOM 1049 N N . GLN A 1 137 ? -9.997 -2.990 -10.882 1.00 98.06 137 GLN A N 1
ATOM 1050 C CA . GLN A 1 137 ? -8.805 -3.197 -11.709 1.00 98.06 137 GLN A CA 1
ATOM 1051 C C . GLN A 1 137 ? -7.615 -3.773 -10.930 1.00 98.06 137 GLN A C 1
ATOM 1053 O O . GLN A 1 137 ? -6.544 -3.948 -11.507 1.00 98.06 137 GLN A O 1
ATOM 1058 N N . ILE A 1 138 ? -7.782 -4.118 -9.647 1.00 98.38 138 ILE A N 1
ATOM 1059 C CA . ILE A 1 138 ? -6.703 -4.686 -8.817 1.00 98.38 138 ILE A CA 1
ATOM 1060 C C . ILE A 1 138 ? -6.111 -5.947 -9.463 1.00 98.38 138 ILE A C 1
ATOM 1062 O O . ILE A 1 138 ? -4.893 -6.056 -9.589 1.00 98.38 138 ILE A O 1
ATOM 1066 N N . ALA A 1 139 ? -6.954 -6.872 -9.933 1.00 98.31 139 ALA A N 1
ATOM 1067 C CA . ALA A 1 139 ? -6.494 -8.114 -10.558 1.00 98.31 139 ALA A CA 1
ATOM 1068 C C . ALA A 1 139 ? -5.734 -7.869 -11.875 1.00 98.31 139 ALA A C 1
ATOM 1070 O O . ALA A 1 139 ? -4.702 -8.491 -12.126 1.00 98.31 139 ALA A O 1
ATOM 1071 N N . ALA A 1 140 ? -6.211 -6.932 -12.701 1.00 98.25 140 ALA A N 1
ATOM 1072 C CA . ALA A 1 140 ? -5.549 -6.565 -13.951 1.00 98.25 140 ALA A CA 1
ATOM 1073 C C . ALA A 1 140 ? -4.187 -5.897 -13.695 1.00 98.25 140 ALA A C 1
ATOM 1075 O O . ALA A 1 140 ? -3.196 -6.231 -14.347 1.00 98.25 140 ALA A O 1
ATOM 1076 N N . ALA A 1 141 ? -4.117 -5.004 -12.703 1.00 98.06 141 ALA A N 1
ATOM 1077 C CA . ALA A 1 141 ? -2.865 -4.401 -12.262 1.00 98.06 141 ALA A CA 1
ATOM 1078 C C . ALA A 1 141 ? -1.884 -5.458 -11.740 1.00 98.06 141 ALA A C 1
ATOM 1080 O O . ALA A 1 141 ? -0.717 -5.452 -12.129 1.00 98.06 141 ALA A O 1
ATOM 1081 N N . ASP A 1 142 ? -2.340 -6.409 -10.921 1.00 98.25 142 ASP A N 1
ATOM 1082 C CA . ASP A 1 142 ? -1.466 -7.469 -10.416 1.00 98.25 142 ASP A CA 1
ATOM 1083 C C . ASP A 1 142 ? -0.908 -8.345 -11.547 1.00 98.25 142 ASP A C 1
ATOM 1085 O O . ASP A 1 142 ? 0.292 -8.638 -11.577 1.00 98.25 142 ASP A O 1
ATOM 1089 N N . ALA A 1 143 ? -1.751 -8.691 -12.525 1.00 98.31 143 ALA A N 1
ATOM 1090 C CA . ALA A 1 143 ? -1.338 -9.428 -13.714 1.00 98.31 143 ALA A CA 1
ATOM 1091 C C . ALA A 1 143 ? -0.276 -8.666 -14.527 1.00 98.31 143 ALA A C 1
ATOM 1093 O O . ALA A 1 143 ? 0.728 -9.258 -14.932 1.00 98.31 143 ALA A O 1
ATOM 1094 N N . TYR A 1 144 ? -0.452 -7.354 -14.716 1.00 97.25 144 TYR A N 1
ATOM 1095 C CA . TYR A 1 144 ? 0.520 -6.494 -15.398 1.00 97.25 144 TYR A CA 1
ATOM 1096 C C . TYR A 1 144 ? 1.872 -6.447 -14.665 1.00 97.25 144 TYR A C 1
ATOM 1098 O O . TYR A 1 144 ? 2.936 -6.575 -15.280 1.00 97.25 144 TYR A O 1
ATOM 1106 N N . LEU A 1 145 ? 1.835 -6.306 -13.339 1.00 97.88 145 LEU A N 1
ATOM 1107 C CA . LEU A 1 145 ? 3.019 -6.165 -12.492 1.00 97.88 145 LEU A CA 1
ATOM 1108 C C . LEU A 1 145 ? 3.791 -7.479 -12.301 1.00 97.88 145 LEU A C 1
ATOM 1110 O O . LEU A 1 145 ? 4.988 -7.454 -12.007 1.00 97.88 145 LEU A O 1
ATOM 1114 N N . LYS A 1 146 ? 3.152 -8.634 -12.520 1.00 97.31 146 LYS A N 1
ATOM 1115 C CA . LYS A 1 146 ? 3.747 -9.964 -12.311 1.00 97.31 146 LYS A CA 1
ATOM 1116 C C . LYS A 1 146 ? 5.108 -10.136 -12.993 1.00 97.31 146 LYS A C 1
ATOM 1118 O O . LYS A 1 146 ? 6.052 -10.616 -12.366 1.00 97.31 146 LYS A O 1
ATOM 1123 N N . ARG A 1 147 ? 5.241 -9.709 -14.256 1.00 96.50 147 ARG A N 1
ATOM 1124 C CA . ARG A 1 147 ? 6.513 -9.810 -15.002 1.00 96.50 147 ARG A CA 1
ATOM 1125 C C . ARG A 1 147 ? 7.606 -8.900 -14.435 1.00 96.50 147 ARG A C 1
ATOM 1127 O O . ARG A 1 147 ? 8.776 -9.271 -14.446 1.00 96.50 147 ARG A O 1
ATOM 1134 N N . ILE A 1 148 ? 7.223 -7.726 -13.930 1.00 96.50 148 ILE A N 1
ATOM 1135 C CA . ILE A 1 148 ? 8.148 -6.742 -13.358 1.00 96.50 148 ILE A CA 1
ATOM 1136 C C . ILE A 1 148 ? 8.706 -7.293 -12.045 1.00 96.50 148 ILE A C 1
ATOM 1138 O O . ILE A 1 148 ? 9.922 -7.314 -11.854 1.00 96.50 148 ILE A O 1
ATOM 1142 N N . ARG A 1 149 ? 7.840 -7.856 -11.192 1.00 96.44 149 ARG A N 1
ATOM 1143 C CA . ARG A 1 149 ? 8.267 -8.528 -9.957 1.00 96.44 149 ARG A CA 1
ATOM 1144 C C . ARG A 1 149 ? 9.188 -9.713 -10.226 1.00 96.44 149 ARG A C 1
ATOM 1146 O O . ARG A 1 149 ? 10.223 -9.814 -9.578 1.00 96.44 149 ARG A O 1
ATOM 1153 N N . ALA A 1 150 ? 8.884 -10.550 -11.220 1.00 96.94 150 ALA A N 1
ATOM 1154 C CA . ALA A 1 150 ? 9.756 -11.667 -11.593 1.00 96.94 150 ALA A CA 1
ATOM 1155 C C . ALA A 1 150 ? 11.164 -11.197 -12.017 1.00 96.94 150 ALA A C 1
ATOM 1157 O O . ALA A 1 150 ? 12.171 -11.777 -11.606 1.00 96.94 150 ALA A O 1
ATOM 1158 N N . ALA A 1 151 ? 11.258 -10.109 -12.790 1.00 96.31 151 ALA A N 1
ATOM 1159 C CA . ALA A 1 151 ? 12.542 -9.511 -13.158 1.00 96.31 151 ALA A CA 1
ATOM 1160 C C . ALA A 1 151 ? 13.283 -8.922 -11.942 1.00 96.31 151 ALA A C 1
ATOM 1162 O O . ALA A 1 151 ? 14.492 -9.124 -11.800 1.00 96.31 151 ALA A O 1
ATOM 1163 N N . ARG A 1 152 ? 12.561 -8.241 -11.038 1.00 94.81 152 ARG A N 1
ATOM 1164 C CA . ARG A 1 152 ? 13.105 -7.728 -9.769 1.00 94.81 152 ARG A CA 1
ATOM 1165 C C . ARG A 1 152 ? 13.660 -8.858 -8.903 1.00 94.81 15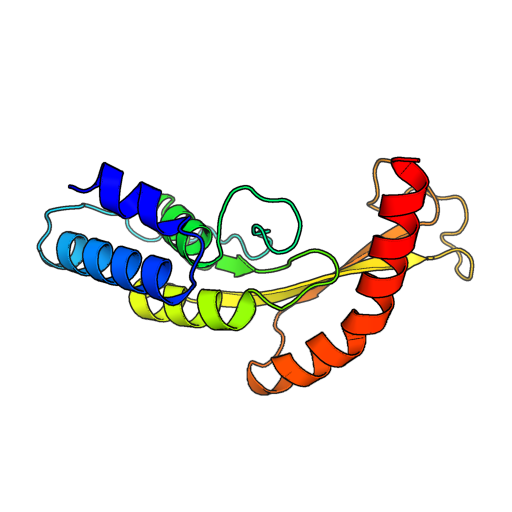2 ARG A C 1
ATOM 1167 O O . ARG A 1 152 ? 14.764 -8.725 -8.388 1.00 94.81 152 ARG A O 1
ATOM 1174 N N . GLU A 1 153 ? 12.940 -9.968 -8.769 1.00 95.12 153 GLU A N 1
ATOM 1175 C CA . GLU A 1 153 ? 13.398 -11.137 -8.011 1.00 95.12 153 GLU A CA 1
ATOM 1176 C C . GLU A 1 153 ? 14.664 -11.752 -8.604 1.00 95.12 153 GLU A C 1
ATOM 1178 O O . GLU A 1 153 ? 15.607 -12.020 -7.862 1.00 95.12 153 GLU A O 1
ATOM 1183 N N . LYS A 1 154 ? 14.717 -11.932 -9.932 1.00 97.12 154 LYS A N 1
ATOM 1184 C CA . LYS A 1 154 ? 15.921 -12.427 -10.616 1.00 97.12 154 LYS A CA 1
ATOM 1185 C C . LYS A 1 154 ? 17.130 -11.541 -10.310 1.00 97.12 154 LYS A C 1
ATOM 1187 O O . LYS A 1 154 ? 18.187 -12.054 -9.960 1.00 97.12 154 LYS A O 1
ATOM 1192 N N . ARG A 1 155 ? 16.961 -10.218 -10.411 1.00 95.06 155 ARG A N 1
ATOM 1193 C CA . ARG A 1 155 ? 18.011 -9.249 -10.074 1.00 95.06 155 ARG A CA 1
ATOM 1194 C C . ARG A 1 155 ? 18.417 -9.350 -8.603 1.00 95.06 155 ARG A C 1
ATOM 1196 O O . ARG A 1 155 ? 19.603 -9.361 -8.323 1.00 95.06 155 ARG A O 1
ATOM 1203 N N . ASN A 1 156 ? 17.458 -9.409 -7.679 1.00 94.81 156 ASN A N 1
ATOM 1204 C CA . ASN A 1 156 ? 17.750 -9.446 -6.245 1.00 94.81 156 ASN A CA 1
ATOM 1205 C C . ASN A 1 156 ? 18.595 -10.667 -5.858 1.00 94.81 156 ASN A C 1
ATOM 1207 O O . ASN A 1 156 ? 19.525 -10.500 -5.084 1.00 94.81 156 ASN A O 1
ATOM 1211 N N . ARG A 1 157 ? 18.310 -11.853 -6.417 1.00 96.50 157 ARG A N 1
ATOM 1212 C CA . ARG A 1 157 ? 19.129 -13.058 -6.180 1.00 96.50 157 ARG A CA 1
ATOM 1213 C C . ARG A 1 157 ? 20.566 -12.855 -6.668 1.00 96.50 157 ARG A C 1
ATOM 1215 O O . ARG A 1 157 ? 21.495 -13.015 -5.895 1.00 96.50 157 ARG A O 1
ATOM 1222 N N . ALA A 1 158 ? 20.728 -12.339 -7.887 1.00 97.00 158 ALA A N 1
ATOM 1223 C CA . ALA A 1 158 ? 22.044 -12.052 -8.460 1.00 97.00 158 ALA A CA 1
ATOM 1224 C C . ALA A 1 158 ? 22.844 -10.953 -7.727 1.00 97.00 158 ALA A C 1
ATOM 1226 O O . ALA A 1 158 ? 24.015 -10.764 -8.027 1.00 97.00 158 ALA A O 1
ATOM 1227 N N . MET A 1 159 ? 22.222 -10.180 -6.828 1.00 95.06 159 MET A N 1
ATOM 1228 C CA . MET A 1 159 ? 22.914 -9.186 -5.995 1.00 95.06 159 MET A CA 1
ATOM 1229 C C . MET A 1 159 ? 23.386 -9.754 -4.651 1.00 95.06 159 MET A C 1
ATOM 1231 O O . MET A 1 159 ? 24.132 -9.077 -3.947 1.00 95.06 159 MET A O 1
ATOM 1235 N N . THR A 1 160 ? 22.890 -10.929 -4.260 1.00 94.38 160 THR A N 1
ATOM 1236 C CA . THR A 1 160 ? 23.229 -11.597 -2.994 1.00 94.38 160 THR A CA 1
ATOM 1237 C C . THR A 1 160 ? 24.122 -12.820 -3.176 1.00 94.38 160 THR A C 1
ATOM 1239 O O . THR A 1 160 ? 24.595 -13.350 -2.173 1.00 94.38 160 THR A O 1
ATOM 1242 N N . ASP A 1 161 ? 24.300 -13.264 -4.421 1.00 80.94 161 ASP A N 1
ATOM 1243 C CA . ASP A 1 161 ? 25.275 -14.279 -4.829 1.00 80.94 161 ASP A CA 1
ATOM 1244 C C . ASP A 1 161 ? 26.669 -13.642 -4.983 1.00 80.94 161 ASP A C 1
ATOM 1246 O O . ASP A 1 161 ? 27.660 -14.288 -4.571 1.00 80.94 161 ASP A O 1
#

Radius of gyration: 17.72 Å; chains: 1; bounding box: 41×33×51 Å